Protein AF-A0A2V8YIV4-F1 (afdb_monomer)

Sequ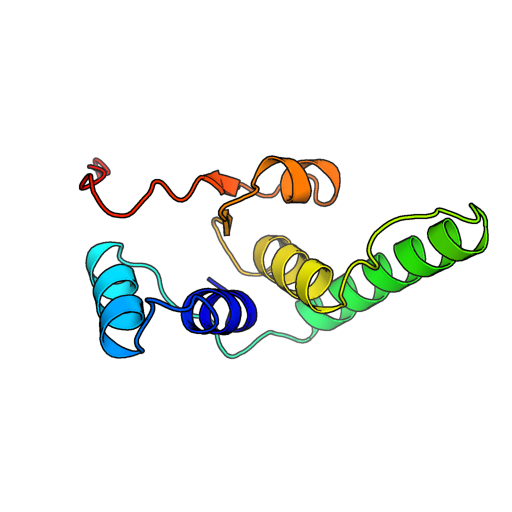ence (113 aa):
MGAPVYAELLAHPKATESFVNGFLADTGIDVDYEFQQSVWLEAGRRFARYARRRRRTARHGPKRLLADFIIGSHALKQADRLMTLDPKRYKTRFSGIKADHMEDGSTSVHYVS

Secondary structure (DSSP, 8-state):
-BHHHHHHHHTSTT--HHHHHHHHHHHT---B----HHHHHHHHHHHHHHHHHHHHTT--SPPPPHHHHHHHHHHHHT-S-EEES-HHHHHTTSTT--EEE---TTS------

Structure (mmCIF, N/CA/C/O backbone):
data_AF-A0A2V8YIV4-F1
#
_entry.id   AF-A0A2V8YIV4-F1
#
loop_
_atom_site.group_PDB
_atom_site.id
_atom_site.type_symbol
_atom_site.label_atom_id
_atom_site.label_alt_id
_atom_site.label_comp_id
_atom_site.label_asym_id
_atom_site.label_entity_id
_atom_site.label_seq_id
_atom_site.pdbx_PDB_ins_code
_atom_site.Cartn_x
_atom_site.Cartn_y
_atom_site.Cartn_z
_atom_site.occupancy
_atom_site.B_iso_or_equiv
_atom_site.auth_seq_id
_atom_site.auth_comp_id
_atom_site.auth_asym_id
_atom_site.auth_atom_id
_atom_site.pdbx_PDB_model_num
ATOM 1 N N . MET A 1 1 ? -5.830 0.872 6.750 1.00 80.75 1 MET A N 1
ATOM 2 C CA . MET A 1 1 ? -4.816 0.294 5.832 1.00 80.75 1 MET A CA 1
ATOM 3 C C . MET A 1 1 ? -5.273 0.490 4.392 1.00 80.75 1 MET A C 1
ATOM 5 O O . MET A 1 1 ? -6.457 0.383 4.149 1.00 80.75 1 MET A O 1
ATOM 9 N N . GLY A 1 2 ? -4.389 0.765 3.431 1.00 84.75 2 GLY A N 1
ATOM 10 C CA . GLY A 1 2 ? -4.806 0.932 2.032 1.00 84.75 2 GLY A CA 1
ATOM 11 C C . GLY A 1 2 ? -5.028 -0.386 1.269 1.00 84.75 2 GLY A C 1
ATOM 12 O O . GLY A 1 2 ? -4.296 -1.351 1.492 1.00 84.75 2 GLY A O 1
ATOM 13 N N . ALA A 1 3 ? -5.961 -0.409 0.311 1.00 87.75 3 ALA A N 1
ATOM 14 C CA . ALA A 1 3 ? -6.310 -1.592 -0.493 1.00 87.75 3 ALA A CA 1
ATOM 15 C C . ALA A 1 3 ? -5.142 -2.354 -1.167 1.00 87.75 3 ALA A C 1
ATOM 17 O O . ALA A 1 3 ? -5.197 -3.582 -1.223 1.00 87.75 3 ALA A O 1
ATOM 18 N N . PRO A 1 4 ? -4.046 -1.723 -1.641 1.00 88.69 4 PRO A N 1
ATOM 19 C CA . PRO A 1 4 ? -2.912 -2.480 -2.170 1.00 88.69 4 PRO A CA 1
ATOM 20 C C . PRO A 1 4 ? -2.251 -3.390 -1.127 1.00 88.69 4 PRO A C 1
ATOM 22 O O . PRO A 1 4 ? -1.763 -4.452 -1.488 1.00 88.69 4 PRO A O 1
ATOM 25 N N . VAL A 1 5 ? -2.269 -3.017 0.158 1.00 83.94 5 VAL A N 1
ATOM 26 C CA . VAL A 1 5 ? -1.740 -3.873 1.233 1.00 83.94 5 VAL A CA 1
ATOM 27 C C . VAL A 1 5 ? -2.664 -5.070 1.467 1.00 83.94 5 VAL A C 1
ATOM 29 O O . VAL A 1 5 ? -2.180 -6.179 1.650 1.00 83.94 5 VAL A O 1
ATOM 32 N N . TYR A 1 6 ? -3.984 -4.879 1.378 1.00 87.94 6 TYR A N 1
ATOM 33 C CA . TYR A 1 6 ? -4.947 -5.987 1.408 1.00 87.94 6 TYR A CA 1
ATOM 34 C C . TYR A 1 6 ? -4.667 -7.002 0.287 1.00 87.94 6 TYR A C 1
ATOM 36 O O . TYR A 1 6 ? -4.570 -8.202 0.537 1.00 87.94 6 TYR A O 1
ATOM 44 N N . ALA A 1 7 ? -4.435 -6.516 -0.938 1.00 89.69 7 ALA A N 1
ATOM 45 C CA . ALA A 1 7 ? -4.061 -7.366 -2.067 1.00 89.69 7 ALA A CA 1
ATOM 46 C C . ALA A 1 7 ? -2.713 -8.087 -1.852 1.00 89.69 7 ALA A C 1
ATOM 48 O O . ALA A 1 7 ? -2.573 -9.247 -2.235 1.00 89.69 7 ALA A O 1
ATOM 49 N N . GLU A 1 8 ? -1.729 -7.436 -1.220 1.00 85.25 8 GLU A N 1
ATOM 50 C CA . GLU A 1 8 ? -0.453 -8.070 -0.853 1.00 85.25 8 GLU A CA 1
ATOM 51 C C . GLU A 1 8 ? -0.632 -9.183 0.192 1.00 85.25 8 GLU A C 1
ATOM 53 O O . GLU A 1 8 ? -0.003 -10.235 0.063 1.00 85.25 8 GLU A O 1
ATOM 58 N N . LEU A 1 9 ? -1.505 -8.992 1.188 1.00 84.75 9 LEU A N 1
ATOM 59 C CA . LEU A 1 9 ? -1.821 -10.022 2.184 1.00 84.75 9 LEU A CA 1
ATOM 60 C C . LEU A 1 9 ? -2.481 -11.243 1.534 1.00 84.75 9 LEU A C 1
ATOM 62 O O . LEU A 1 9 ? -2.071 -12.371 1.806 1.00 84.75 9 LEU A O 1
ATOM 66 N N . LEU A 1 10 ? -3.443 -11.027 0.631 1.00 87.56 10 LEU A N 1
ATOM 67 C CA . LEU A 1 10 ? -4.102 -12.106 -0.114 1.00 87.56 10 LEU A CA 1
ATOM 68 C C . LEU A 1 10 ? -3.156 -12.884 -1.032 1.00 87.56 10 LEU A C 1
ATOM 70 O O . LEU A 1 10 ? -3.375 -14.066 -1.275 1.00 87.56 10 LEU A O 1
ATOM 74 N N . ALA A 1 11 ? -2.101 -12.247 -1.544 1.00 86.25 11 ALA A N 1
ATOM 75 C CA . ALA A 1 11 ? -1.130 -12.911 -2.410 1.00 86.25 11 ALA A CA 1
ATOM 76 C C . ALA A 1 11 ? -0.234 -13.918 -1.662 1.00 86.25 11 ALA A C 1
ATOM 78 O O . ALA A 1 11 ? 0.510 -14.669 -2.299 1.00 86.25 11 ALA A O 1
ATOM 79 N N . HIS A 1 12 ? -0.268 -13.948 -0.325 1.00 83.19 12 HIS A N 1
ATOM 80 C CA . HIS A 1 12 ? 0.489 -14.924 0.444 1.00 83.19 12 HIS A CA 1
ATOM 81 C C . HIS A 1 12 ? -0.076 -16.344 0.219 1.00 83.19 12 HIS A C 1
ATOM 83 O O . HIS A 1 12 ? -1.275 -16.544 0.390 1.00 83.19 12 HIS A O 1
ATOM 89 N N . PRO A 1 13 ? 0.748 -17.374 -0.071 1.00 82.69 13 PRO A N 1
ATOM 90 C CA . PRO A 1 13 ? 0.258 -18.705 -0.470 1.00 82.69 13 PRO A CA 1
ATOM 91 C C . PRO A 1 13 ? -0.666 -19.416 0.529 1.00 82.69 13 PRO A C 1
ATOM 93 O O . PRO A 1 13 ? -1.365 -20.355 0.166 1.00 82.69 13 PRO A O 1
ATOM 96 N N . LYS A 1 14 ? -0.622 -19.009 1.800 1.00 82.38 14 LYS A N 1
ATOM 97 C CA . LYS A 1 14 ? -1.456 -19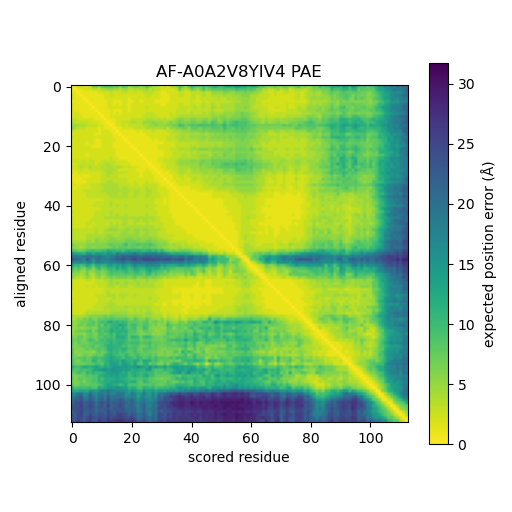.553 2.883 1.00 82.38 14 LYS A CA 1
ATOM 98 C C . LYS A 1 14 ? -2.622 -18.640 3.272 1.00 82.38 14 LYS A C 1
ATOM 100 O O . LYS A 1 14 ? -3.383 -18.996 4.164 1.00 82.38 14 LYS A O 1
ATOM 105 N N . ALA A 1 15 ? -2.719 -17.453 2.678 1.00 84.69 15 ALA A N 1
ATOM 106 C CA . ALA A 1 15 ? -3.794 -16.526 2.975 1.00 84.69 15 ALA A CA 1
ATOM 107 C C . ALA A 1 15 ? -5.054 -16.916 2.200 1.00 84.69 15 ALA A C 1
ATOM 109 O O . ALA A 1 15 ? -5.009 -17.272 1.025 1.00 84.69 15 ALA A O 1
ATOM 110 N N . THR A 1 16 ? -6.189 -16.817 2.879 1.00 92.50 16 THR A N 1
ATOM 111 C CA . THR A 1 16 ? -7.515 -16.819 2.265 1.00 92.50 16 THR A CA 1
ATOM 112 C C . THR A 1 16 ? -8.181 -15.487 2.568 1.00 92.50 16 THR A C 1
ATOM 114 O O . THR A 1 16 ? -7.805 -14.800 3.520 1.00 92.50 16 THR A O 1
ATOM 117 N N . GLU A 1 17 ? -9.202 -15.131 1.797 1.00 92.69 17 GLU A N 1
ATOM 118 C CA . GLU A 1 17 ? -9.975 -13.919 2.062 1.00 92.69 17 GLU A CA 1
ATOM 119 C C . GLU A 1 17 ? -10.596 -13.924 3.463 1.00 92.69 17 GLU A C 1
ATOM 121 O O . GLU A 1 17 ? -10.490 -12.945 4.195 1.00 92.69 17 GLU A O 1
ATOM 126 N N . SER A 1 18 ? -11.134 -15.071 3.889 1.00 93.81 18 SER A N 1
ATOM 127 C CA . SER A 1 18 ? -11.665 -15.242 5.244 1.00 93.81 18 SER A CA 1
ATOM 128 C C . SER A 1 18 ? -10.601 -15.046 6.323 1.00 93.81 18 SER A C 1
ATOM 130 O O . SER A 1 18 ? -10.902 -14.454 7.355 1.00 93.81 18 SER A O 1
ATOM 132 N N . PHE A 1 19 ? -9.379 -15.539 6.109 1.00 90.06 19 PHE A N 1
ATOM 133 C CA . PHE A 1 19 ? -8.288 -15.352 7.063 1.00 90.06 19 PHE A CA 1
ATOM 134 C C . PHE A 1 19 ? -7.891 -13.876 7.168 1.00 90.06 19 PHE A C 1
ATOM 136 O O . PHE A 1 19 ? -7.767 -13.354 8.272 1.00 90.06 19 PHE A O 1
ATOM 143 N N . VAL A 1 20 ? -7.725 -13.192 6.030 1.00 88.38 20 VAL A N 1
ATOM 144 C CA . VAL A 1 20 ? -7.345 -11.772 6.009 1.00 88.38 20 VAL A CA 1
ATOM 145 C C . VAL A 1 20 ? -8.437 -10.914 6.645 1.00 88.38 20 VAL A C 1
ATOM 147 O O . VAL A 1 20 ? -8.129 -10.086 7.495 1.00 88.38 20 VAL A O 1
ATOM 150 N N . ASN A 1 21 ? -9.707 -11.145 6.308 1.00 91.31 21 ASN A N 1
ATOM 151 C CA . ASN A 1 21 ? -10.824 -10.411 6.903 1.00 91.31 21 ASN A CA 1
ATOM 152 C C . ASN A 1 21 ? -10.959 -10.669 8.408 1.00 91.31 21 ASN A C 1
ATOM 154 O O . ASN A 1 21 ? -11.178 -9.720 9.156 1.00 91.31 21 ASN A O 1
ATOM 158 N N . GLY A 1 22 ? -10.779 -11.916 8.859 1.00 89.62 22 GLY A N 1
ATOM 159 C CA . GLY A 1 22 ? -10.771 -12.252 10.286 1.00 89.62 22 GLY A CA 1
ATOM 160 C C . GLY A 1 22 ? -9.657 -11.522 11.035 1.00 89.62 22 GLY A C 1
ATOM 161 O O . GLY A 1 22 ? -9.922 -10.821 12.001 1.00 89.62 22 GLY A O 1
ATOM 162 N N . PHE A 1 23 ? -8.430 -11.575 10.514 1.00 86.00 23 PHE A N 1
ATOM 163 C CA . PHE A 1 23 ? -7.296 -10.849 11.082 1.00 86.00 23 PHE A CA 1
ATOM 164 C C . PHE A 1 23 ? -7.541 -9.333 11.181 1.00 86.00 23 PHE A C 1
ATOM 166 O O . PHE A 1 23 ? -7.210 -8.707 12.188 1.00 86.00 23 PHE A O 1
ATOM 173 N N . LEU A 1 24 ? -8.109 -8.721 10.137 1.00 87.00 24 LEU A N 1
ATOM 174 C CA . LEU A 1 24 ? -8.404 -7.285 10.126 1.00 87.00 24 LEU A CA 1
ATOM 175 C C . LEU A 1 24 ? -9.496 -6.920 11.135 1.00 87.00 24 LEU A C 1
ATOM 177 O O . LEU A 1 24 ? -9.363 -5.909 11.822 1.00 87.00 24 LEU A O 1
ATOM 181 N N . ALA A 1 25 ? -10.525 -7.761 11.271 1.00 87.62 25 ALA A N 1
ATOM 182 C CA . ALA A 1 25 ? -11.566 -7.592 12.278 1.00 87.62 25 ALA A CA 1
ATOM 183 C C . ALA A 1 25 ? -10.999 -7.712 13.703 1.00 87.62 25 ALA A C 1
ATOM 185 O O . ALA A 1 25 ? -11.241 -6.832 14.527 1.00 87.62 25 ALA A O 1
ATOM 186 N N . ASP A 1 26 ? -10.179 -8.733 13.968 1.00 86.12 26 ASP A N 1
ATOM 187 C CA . ASP A 1 26 ? -9.559 -8.974 15.280 1.00 86.12 26 ASP A CA 1
ATOM 188 C C . ASP A 1 26 ? -8.611 -7.840 15.702 1.00 86.12 26 ASP A C 1
ATOM 190 O O . ASP A 1 26 ? -8.435 -7.569 16.890 1.00 86.12 26 ASP A O 1
ATOM 194 N N . THR A 1 27 ? -8.000 -7.160 14.729 1.00 81.12 27 THR A N 1
ATOM 195 C CA . THR A 1 27 ? -7.071 -6.043 14.960 1.00 81.12 27 THR A CA 1
ATOM 196 C C . THR A 1 27 ? -7.728 -4.664 14.880 1.00 81.12 27 THR A C 1
ATOM 198 O O . THR A 1 27 ? -7.055 -3.663 15.131 1.00 81.12 27 THR A O 1
ATOM 201 N N . GLY A 1 28 ? -9.019 -4.585 14.535 1.00 83.19 28 GLY A N 1
ATOM 202 C CA . GLY A 1 28 ? -9.725 -3.318 14.325 1.00 83.19 28 GLY A CA 1
ATOM 203 C C . GLY A 1 28 ? -9.145 -2.477 13.181 1.00 83.19 28 GLY A C 1
ATOM 204 O O . GLY A 1 28 ? -9.195 -1.249 13.228 1.00 83.19 28 GLY A O 1
ATOM 205 N N . ILE A 1 29 ? -8.529 -3.115 12.180 1.00 83.12 29 ILE A N 1
ATOM 206 C CA . ILE A 1 29 ? -7.916 -2.421 11.045 1.00 83.12 29 ILE A CA 1
ATOM 207 C C . ILE A 1 29 ? -8.940 -2.261 9.927 1.00 83.12 29 ILE A C 1
ATOM 209 O O . ILE A 1 29 ? -9.256 -3.213 9.215 1.00 83.12 29 ILE A O 1
ATOM 213 N N . ASP A 1 30 ? -9.344 -1.020 9.677 1.00 85.62 30 ASP A N 1
ATOM 214 C CA . ASP A 1 30 ? -10.164 -0.696 8.513 1.00 85.62 30 ASP A CA 1
ATOM 215 C C . ASP A 1 30 ? -9.350 -0.714 7.217 1.00 85.62 30 ASP A C 1
ATOM 217 O O . ASP A 1 30 ? -8.186 -0.288 7.174 1.00 85.62 30 ASP A O 1
ATOM 221 N N . VAL A 1 31 ? -9.974 -1.168 6.128 1.00 87.88 31 VAL A N 1
ATOM 222 C CA . VAL A 1 31 ? -9.406 -1.083 4.779 1.00 87.88 31 VAL A CA 1
ATOM 223 C C . VAL A 1 31 ? -9.992 0.116 4.052 1.00 87.88 31 VAL A C 1
ATOM 225 O O . VAL A 1 31 ? -11.194 0.213 3.834 1.00 87.88 31 VAL A O 1
ATOM 228 N N . ASP A 1 32 ? -9.110 1.007 3.629 1.00 89.31 32 ASP A N 1
ATOM 229 C CA . ASP A 1 32 ? -9.432 2.134 2.776 1.00 89.31 32 ASP A CA 1
ATOM 230 C C . ASP A 1 32 ? -9.257 1.720 1.310 1.00 89.31 32 ASP A C 1
ATOM 232 O O . ASP A 1 32 ? -8.137 1.490 0.830 1.00 89.31 32 ASP A O 1
ATOM 236 N N . TYR A 1 33 ? -10.386 1.585 0.620 1.00 90.12 33 TYR A N 1
ATOM 237 C CA . TYR A 1 33 ? -10.452 1.294 -0.810 1.00 90.12 33 TYR A CA 1
ATOM 238 C C . TYR A 1 33 ? -10.485 2.562 -1.674 1.00 90.12 33 TYR A C 1
ATOM 240 O O . TYR A 1 33 ? -10.219 2.488 -2.876 1.00 90.12 33 TYR A O 1
ATOM 248 N N . GLU A 1 34 ? -10.754 3.727 -1.083 1.00 93.56 34 GLU A N 1
ATOM 249 C CA . GLU A 1 34 ? -11.023 4.975 -1.793 1.00 93.56 34 GLU A CA 1
ATOM 250 C C . GLU A 1 34 ? -9.938 6.018 -1.530 1.00 93.56 34 GLU A C 1
ATOM 252 O O . GLU A 1 34 ? -10.055 6.939 -0.723 1.00 93.56 34 GLU A O 1
ATOM 257 N N . PHE A 1 35 ? -8.860 5.935 -2.304 1.00 92.94 35 PHE A N 1
ATOM 258 C CA . PHE A 1 35 ? -7.778 6.904 -2.175 1.00 92.94 35 PHE A CA 1
ATOM 259 C C . PHE A 1 35 ? -8.129 8.239 -2.818 1.00 92.94 35 PHE A C 1
ATOM 261 O O . PHE A 1 35 ? -8.277 8.342 -4.040 1.00 92.94 35 PHE A O 1
ATOM 268 N N . GLN A 1 36 ? -8.123 9.301 -2.012 1.00 93.94 36 GLN A N 1
ATOM 269 C CA . GLN A 1 36 ? -8.243 10.664 -2.538 1.00 93.94 36 GLN A CA 1
ATOM 270 C C . GLN A 1 36 ? -7.109 11.001 -3.524 1.00 93.94 36 GLN A C 1
ATOM 272 O O . GLN A 1 36 ? -5.981 10.506 -3.430 1.00 93.94 36 GLN A O 1
ATOM 277 N N . GLN A 1 37 ? -7.373 11.960 -4.415 1.00 96.44 37 GLN A N 1
ATOM 278 C CA . GLN A 1 37 ? -6.427 12.466 -5.419 1.00 96.44 37 GLN A CA 1
ATOM 279 C C . GLN A 1 37 ? -5.034 12.812 -4.852 1.00 96.44 37 GLN A C 1
ATOM 281 O O . GLN A 1 37 ? -4.017 12.614 -5.522 1.00 96.44 37 GLN A O 1
ATOM 286 N N . SER A 1 38 ? -4.966 13.309 -3.613 1.00 96.06 38 SER A N 1
ATOM 287 C CA . SER A 1 38 ? -3.716 13.691 -2.944 1.00 96.06 38 SER A CA 1
ATOM 288 C C . SER A 1 38 ? -2.724 12.526 -2.805 1.00 96.06 38 SER A C 1
ATOM 290 O O . SER A 1 38 ? -1.516 12.742 -2.947 1.00 96.06 38 SER A O 1
ATOM 292 N N . VAL A 1 39 ? -3.212 11.296 -2.608 1.00 95.38 39 VAL A N 1
ATOM 293 C CA . VAL A 1 39 ? -2.399 10.071 -2.526 1.00 95.38 39 VAL A CA 1
ATOM 294 C C . VAL A 1 39 ? -1.768 9.753 -3.875 1.00 95.38 39 VAL A C 1
ATOM 296 O O . VAL A 1 39 ? -0.556 9.542 -3.957 1.00 95.38 39 VAL A O 1
ATOM 299 N N . TRP A 1 40 ? -2.561 9.794 -4.946 1.00 96.25 40 TRP A N 1
ATOM 300 C CA . TRP A 1 40 ? -2.102 9.513 -6.308 1.00 96.25 40 TRP A CA 1
ATOM 301 C C . TRP A 1 40 ? -1.046 10.514 -6.782 1.00 96.25 40 TRP A C 1
ATOM 303 O O . TRP A 1 40 ? -0.003 10.124 -7.318 1.00 96.25 40 TRP A O 1
ATOM 313 N N . LEU A 1 41 ? -1.270 11.806 -6.523 1.00 97.81 41 LEU A N 1
ATOM 314 C CA . LEU A 1 41 ? -0.306 12.860 -6.847 1.00 97.81 41 LEU A CA 1
ATOM 315 C C . LEU A 1 41 ? 1.015 12.669 -6.091 1.00 97.81 41 LEU A C 1
ATOM 317 O O . LEU A 1 41 ? 2.097 12.806 -6.671 1.00 97.81 41 LEU A O 1
ATOM 321 N N . GLU A 1 42 ? 0.945 12.334 -4.804 1.00 96.81 42 GLU A N 1
ATOM 322 C CA . GLU A 1 42 ? 2.124 12.133 -3.965 1.00 96.81 42 GLU A CA 1
ATOM 323 C C . GLU A 1 42 ? 2.928 10.886 -4.375 1.00 96.81 42 GLU A C 1
ATOM 325 O O . GLU A 1 42 ? 4.166 10.943 -4.469 1.00 96.81 42 GLU A O 1
ATOM 330 N N . ALA A 1 43 ? 2.231 9.796 -4.713 1.00 96.06 43 ALA A N 1
ATOM 331 C CA . ALA A 1 43 ? 2.824 8.566 -5.226 1.00 96.06 43 ALA A CA 1
ATOM 332 C C . ALA A 1 43 ? 3.550 8.819 -6.554 1.00 96.06 43 ALA A C 1
ATOM 334 O O . ALA A 1 43 ? 4.730 8.475 -6.690 1.00 96.06 43 ALA A O 1
ATOM 335 N N . GLY A 1 44 ? 2.899 9.508 -7.499 1.00 97.06 44 GLY A N 1
ATOM 336 C CA . GLY A 1 44 ? 3.481 9.859 -8.796 1.00 97.06 44 GLY A CA 1
ATOM 337 C C . GLY A 1 44 ? 4.753 10.701 -8.666 1.00 97.06 44 GLY A C 1
ATOM 338 O O . GLY A 1 44 ? 5.786 10.383 -9.266 1.00 97.06 44 GLY A O 1
ATOM 339 N N . ARG A 1 45 ? 4.737 11.731 -7.807 1.00 97.38 45 ARG A N 1
ATOM 340 C CA . ARG A 1 45 ? 5.912 12.582 -7.535 1.00 97.38 45 ARG A CA 1
ATOM 341 C C . ARG A 1 45 ? 7.097 11.771 -7.003 1.00 97.38 45 ARG A C 1
ATOM 343 O O . ARG A 1 45 ? 8.237 11.952 -7.449 1.00 97.38 45 ARG A O 1
ATOM 350 N N . ARG A 1 46 ? 6.851 10.851 -6.066 1.00 95.12 46 ARG A N 1
ATOM 351 C CA . ARG A 1 46 ? 7.904 10.009 -5.468 1.00 95.12 46 ARG A CA 1
ATOM 352 C C . ARG A 1 46 ? 8.431 8.965 -6.438 1.00 95.12 46 ARG A C 1
ATOM 354 O O . ARG A 1 46 ? 9.651 8.792 -6.519 1.00 95.12 46 ARG A O 1
ATOM 361 N N . PHE A 1 47 ? 7.546 8.323 -7.195 1.00 95.12 47 PHE A N 1
ATOM 362 C CA . PHE A 1 47 ? 7.929 7.349 -8.209 1.00 95.12 47 PHE A CA 1
ATOM 363 C C . PHE A 1 47 ? 8.778 7.998 -9.307 1.00 95.12 47 PHE A C 1
ATOM 365 O O . PHE A 1 47 ? 9.838 7.476 -9.653 1.00 95.12 47 PHE A O 1
ATOM 372 N N . ALA A 1 48 ? 8.410 9.198 -9.771 1.00 95.06 48 ALA A N 1
ATOM 373 C CA . ALA A 1 48 ? 9.203 9.953 -10.741 1.00 95.06 48 ALA A CA 1
ATOM 374 C C . ALA A 1 48 ? 10.626 10.239 -10.228 1.00 95.06 48 ALA A C 1
ATOM 376 O O . ALA A 1 48 ? 11.609 10.041 -10.950 1.00 95.06 48 ALA A O 1
ATOM 377 N N . ARG A 1 49 ? 10.769 10.652 -8.959 1.00 93.94 49 ARG A N 1
ATOM 378 C CA . ARG A 1 49 ? 12.081 10.860 -8.320 1.00 93.94 49 ARG A CA 1
ATOM 379 C C . ARG A 1 49 ? 12.890 9.565 -8.244 1.00 93.94 49 ARG A C 1
ATOM 381 O O . ARG A 1 49 ? 14.085 9.576 -8.542 1.00 93.94 49 ARG A O 1
ATOM 388 N N . TYR A 1 50 ? 12.254 8.455 -7.873 1.00 92.06 50 TYR A N 1
ATOM 389 C CA . TYR A 1 50 ? 12.887 7.138 -7.859 1.00 92.06 50 TYR A CA 1
ATOM 390 C C . TYR A 1 50 ? 13.363 6.712 -9.255 1.00 92.06 50 TYR A C 1
ATOM 392 O O . TYR A 1 50 ? 14.531 6.360 -9.419 1.00 92.06 50 TYR A O 1
ATOM 400 N N . ALA A 1 51 ? 12.499 6.810 -10.267 1.00 91.81 51 ALA A N 1
ATOM 401 C CA . ALA A 1 51 ? 12.798 6.417 -11.639 1.00 91.81 51 ALA A CA 1
ATOM 402 C C . ALA A 1 51 ? 13.968 7.226 -12.225 1.00 91.81 51 ALA A C 1
ATOM 404 O O . ALA A 1 51 ? 14.874 6.649 -12.829 1.00 91.81 51 ALA A O 1
ATOM 405 N N . ARG A 1 52 ? 14.010 8.546 -11.978 1.00 92.75 52 ARG A N 1
ATOM 406 C CA . ARG A 1 52 ? 15.143 9.413 -12.361 1.00 92.75 52 ARG A CA 1
ATOM 407 C C . ARG A 1 52 ? 16.453 8.962 -11.709 1.00 92.75 52 ARG A C 1
ATOM 409 O O . ARG A 1 52 ? 17.451 8.790 -12.405 1.00 92.75 52 ARG A O 1
ATOM 416 N N . ARG A 1 53 ? 16.450 8.721 -10.389 1.00 89.69 53 ARG A N 1
ATOM 417 C CA . ARG A 1 53 ? 17.640 8.248 -9.654 1.00 89.69 53 ARG A CA 1
ATOM 418 C C . ARG A 1 53 ? 18.117 6.890 -10.162 1.00 89.69 53 ARG A C 1
ATOM 420 O O . ARG A 1 53 ? 19.317 6.685 -10.318 1.00 89.69 53 ARG A O 1
ATOM 427 N N . ARG A 1 54 ? 17.191 5.974 -10.448 1.00 87.75 54 ARG A N 1
ATOM 428 C CA . ARG A 1 54 ? 17.5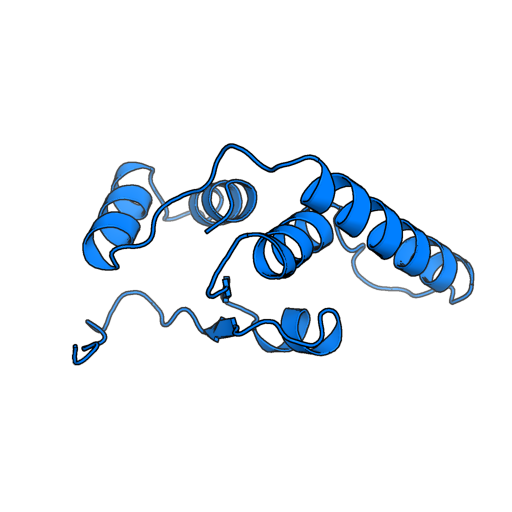14 4.629 -10.934 1.00 87.75 54 ARG A CA 1
ATOM 429 C C . ARG A 1 54 ? 18.141 4.648 -12.327 1.00 87.75 54 ARG A C 1
ATOM 431 O O . ARG A 1 54 ? 19.147 3.975 -12.516 1.00 87.75 54 ARG A O 1
ATOM 438 N N . ARG A 1 55 ? 17.612 5.453 -13.261 1.00 88.19 55 ARG A N 1
ATOM 439 C CA . ARG A 1 55 ? 18.207 5.632 -14.602 1.00 88.19 55 ARG A CA 1
ATOM 440 C C . ARG A 1 55 ? 19.649 6.134 -14.534 1.00 88.19 55 ARG A C 1
ATOM 442 O O . ARG A 1 55 ? 20.490 5.658 -15.277 1.00 88.19 55 ARG A O 1
ATOM 449 N N . ARG A 1 56 ? 19.942 7.048 -13.603 1.00 86.88 56 ARG A N 1
ATOM 450 C CA . ARG A 1 56 ? 21.291 7.603 -13.407 1.00 86.88 56 ARG A CA 1
ATOM 451 C C . ARG A 1 56 ? 22.302 6.646 -12.778 1.00 86.88 56 ARG A C 1
ATOM 453 O O . ARG A 1 56 ? 23.489 6.912 -12.875 1.00 86.88 56 ARG A O 1
ATOM 460 N N . THR A 1 57 ? 21.858 5.617 -12.059 1.00 80.44 57 THR A N 1
ATOM 461 C CA . THR A 1 57 ? 22.742 4.846 -11.164 1.00 80.44 57 THR A CA 1
ATOM 462 C C . THR A 1 57 ? 23.008 3.416 -11.622 1.00 80.44 57 THR A C 1
ATOM 464 O O . THR A 1 57 ? 23.595 2.675 -10.844 1.00 80.44 57 THR A O 1
ATOM 467 N N . ALA A 1 58 ? 22.576 3.023 -12.833 1.00 69.25 58 ALA A N 1
ATOM 468 C CA . ALA A 1 58 ? 22.750 1.676 -13.409 1.00 69.25 58 ALA A CA 1
ATOM 469 C C . ALA A 1 58 ? 22.596 0.539 -12.373 1.00 69.25 58 ALA A C 1
ATOM 471 O O . ALA A 1 58 ? 23.330 -0.442 -12.374 1.00 69.25 58 ALA A O 1
ATOM 472 N N . ARG A 1 59 ? 21.673 0.700 -11.411 1.00 69.62 59 ARG A N 1
ATOM 473 C CA . ARG A 1 59 ? 21.620 -0.184 -10.244 1.00 69.62 59 ARG A CA 1
ATOM 474 C C . ARG A 1 59 ? 21.088 -1.554 -10.646 1.00 69.62 59 ARG A C 1
ATOM 476 O O . ARG A 1 59 ? 19.917 -1.679 -11.018 1.00 69.62 59 ARG A O 1
ATOM 483 N N . HIS A 1 60 ? 21.929 -2.566 -10.465 1.00 65.31 60 HIS A N 1
ATOM 484 C CA . HIS A 1 60 ? 21.551 -3.973 -10.473 1.00 65.31 60 HIS A CA 1
ATOM 485 C C . HIS A 1 60 ? 20.828 -4.299 -9.156 1.00 65.31 60 HIS A C 1
ATOM 487 O O . HIS A 1 60 ? 21.332 -4.033 -8.067 1.00 65.31 60 HIS A O 1
ATOM 493 N N . GLY A 1 61 ? 19.584 -4.767 -9.251 1.00 72.00 61 GLY A N 1
ATOM 494 C CA . GLY A 1 61 ? 18.732 -5.106 -8.108 1.00 72.00 61 GLY A CA 1
ATOM 495 C C . GLY A 1 61 ? 17.242 -5.005 -8.452 1.00 72.00 61 GLY A C 1
ATOM 496 O O . GLY A 1 61 ? 16.896 -4.417 -9.482 1.00 72.00 61 GLY A O 1
ATOM 497 N N . PRO A 1 62 ? 16.329 -5.530 -7.618 1.00 77.75 62 PRO A N 1
ATOM 498 C CA . PRO A 1 62 ? 14.899 -5.559 -7.929 1.00 77.75 62 PRO A CA 1
ATOM 499 C C . PRO A 1 62 ? 14.314 -4.166 -8.215 1.00 77.75 62 PRO A C 1
ATOM 501 O O . PRO A 1 62 ? 14.682 -3.166 -7.580 1.00 77.75 62 PRO A O 1
ATOM 504 N N . LYS A 1 63 ? 13.426 -4.063 -9.214 1.00 83.38 63 LYS A N 1
ATOM 505 C CA . LYS A 1 63 ? 12.644 -2.841 -9.479 1.00 83.38 63 LYS A CA 1
ATOM 506 C C . LYS A 1 63 ? 11.642 -2.634 -8.346 1.00 83.38 63 LYS A C 1
ATOM 508 O O . LYS A 1 63 ? 10.979 -3.573 -7.939 1.00 83.38 63 LYS A O 1
ATOM 513 N N . ARG A 1 64 ? 11.565 -1.405 -7.826 1.00 83.12 64 ARG A N 1
ATOM 514 C CA . ARG A 1 64 ? 10.479 -1.019 -6.917 1.00 83.12 64 ARG A CA 1
ATOM 515 C C . ARG A 1 64 ? 9.222 -0.851 -7.750 1.00 83.12 64 ARG A C 1
ATOM 517 O O . ARG A 1 64 ? 9.296 -0.252 -8.829 1.00 83.12 64 ARG A O 1
ATOM 524 N N . LEU A 1 65 ? 8.119 -1.383 -7.251 1.00 89.00 65 LEU A N 1
ATOM 525 C CA . LEU A 1 65 ? 6.834 -1.332 -7.930 1.00 89.00 65 LEU A CA 1
ATOM 526 C C . LEU A 1 65 ? 6.143 -0.011 -7.596 1.00 89.00 65 LEU A C 1
ATOM 528 O O . LEU A 1 65 ? 6.423 0.597 -6.566 1.00 89.00 65 LEU A O 1
ATOM 532 N N . LEU A 1 66 ? 5.239 0.448 -8.464 1.00 90.38 66 LEU A N 1
ATOM 533 C CA . LEU A 1 66 ? 4.425 1.636 -8.184 1.00 90.38 66 LEU A CA 1
ATOM 534 C C . LEU A 1 66 ? 3.600 1.458 -6.894 1.00 90.38 66 LEU A C 1
ATOM 536 O O . LEU A 1 66 ? 3.440 2.421 -6.148 1.00 90.38 66 LEU A O 1
ATOM 540 N N . ALA A 1 67 ? 3.171 0.225 -6.602 1.00 89.94 67 ALA A N 1
ATOM 541 C CA . ALA A 1 67 ? 2.449 -0.146 -5.386 1.00 89.94 67 ALA A CA 1
ATOM 542 C C . ALA A 1 67 ? 3.163 0.308 -4.098 1.00 89.94 67 ALA A C 1
ATOM 544 O O . ALA A 1 67 ? 2.535 0.974 -3.280 1.00 89.94 67 ALA A O 1
ATOM 545 N N . ASP A 1 68 ? 4.487 0.107 -3.978 1.00 88.38 68 ASP A N 1
ATOM 546 C CA . ASP A 1 68 ? 5.286 0.575 -2.826 1.00 88.38 68 ASP A CA 1
ATOM 547 C C . ASP A 1 68 ? 5.098 2.090 -2.574 1.00 88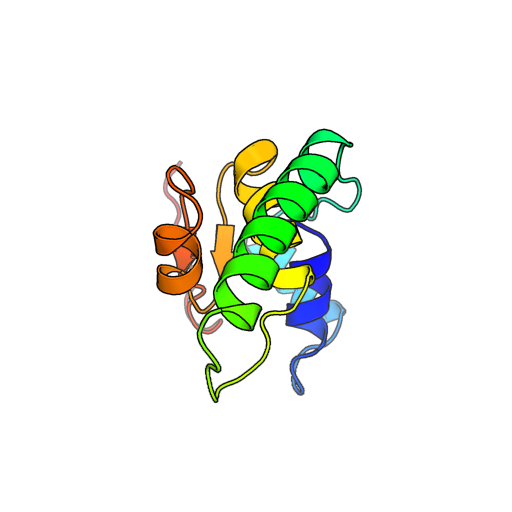.38 68 ASP A C 1
ATOM 549 O O . ASP A 1 68 ? 5.106 2.578 -1.441 1.00 88.38 68 ASP A O 1
ATOM 553 N N . PHE A 1 69 ? 4.970 2.874 -3.650 1.00 92.75 69 PHE A N 1
ATOM 554 C CA . PHE A 1 69 ? 4.822 4.327 -3.569 1.00 92.75 69 PHE A CA 1
ATOM 555 C C . PHE A 1 69 ? 3.389 4.751 -3.275 1.00 92.75 69 PHE A C 1
ATOM 557 O O . PHE A 1 69 ? 3.205 5.766 -2.604 1.00 92.75 69 PHE A O 1
ATOM 564 N N . ILE A 1 70 ? 2.403 3.995 -3.758 1.00 93.88 70 ILE A N 1
ATOM 565 C CA . ILE A 1 70 ? 0.991 4.206 -3.439 1.00 93.88 70 ILE A CA 1
ATOM 566 C C . ILE A 1 70 ? 0.763 3.925 -1.952 1.00 93.88 70 ILE A C 1
ATOM 568 O O . ILE A 1 70 ? 0.279 4.810 -1.256 1.00 93.88 70 ILE A O 1
ATOM 572 N N . ILE A 1 71 ? 1.214 2.772 -1.446 1.00 89.62 71 ILE A N 1
ATOM 573 C CA . ILE A 1 71 ? 1.076 2.372 -0.035 1.00 89.62 71 ILE A CA 1
ATOM 574 C C . ILE A 1 71 ? 1.693 3.421 0.888 1.00 89.62 71 ILE A C 1
ATOM 576 O O . ILE A 1 71 ? 1.043 3.918 1.804 1.00 89.62 71 ILE A O 1
ATOM 580 N N . GLY A 1 72 ? 2.937 3.826 0.617 1.00 88.12 72 GLY A N 1
ATOM 581 C CA . GLY A 1 72 ? 3.591 4.836 1.445 1.00 88.12 72 GLY A CA 1
ATOM 582 C C . GLY A 1 72 ? 2.945 6.221 1.336 1.00 88.12 72 GLY A C 1
ATOM 583 O O . GLY A 1 72 ? 2.994 6.995 2.286 1.00 88.12 72 GLY A O 1
ATOM 584 N N . SER A 1 73 ? 2.330 6.563 0.201 1.00 93.25 73 SER A N 1
ATOM 585 C CA . SER A 1 73 ? 1.642 7.854 0.048 1.00 93.25 73 SER A CA 1
ATOM 586 C C . SER A 1 73 ? 0.272 7.857 0.717 1.00 93.25 73 SER A C 1
ATOM 588 O O . SER A 1 73 ? -0.078 8.866 1.319 1.00 93.25 73 SER A O 1
ATOM 590 N N . HIS A 1 74 ? -0.455 6.738 0.672 1.00 92.44 74 HIS A N 1
ATOM 591 C CA . HIS A 1 74 ? -1.675 6.517 1.450 1.00 92.44 74 HIS A CA 1
ATOM 592 C C . HIS A 1 74 ? -1.384 6.667 2.940 1.00 92.44 74 HIS A C 1
ATOM 594 O O . HIS A 1 74 ? -1.943 7.544 3.593 1.00 92.44 74 HIS A O 1
ATOM 600 N N . ALA A 1 75 ? -0.389 5.930 3.433 1.00 88.50 75 ALA A N 1
ATOM 601 C CA . ALA A 1 75 ? 0.011 5.987 4.830 1.00 88.50 75 ALA A CA 1
ATOM 602 C C . ALA A 1 75 ? 0.484 7.374 5.291 1.00 88.50 75 ALA A C 1
ATOM 604 O O . ALA A 1 75 ? 0.361 7.710 6.459 1.00 88.50 75 ALA A O 1
ATOM 605 N N . LEU A 1 76 ? 1.030 8.192 4.388 1.00 89.12 76 LEU A N 1
ATOM 606 C CA . LEU A 1 76 ? 1.433 9.561 4.707 1.00 89.12 76 LEU A CA 1
ATOM 607 C C . LEU A 1 76 ? 0.261 10.555 4.720 1.00 89.12 76 LEU A C 1
ATOM 609 O O . LEU A 1 76 ? 0.369 11.605 5.348 1.00 89.12 76 LEU A O 1
ATOM 613 N N . LYS A 1 77 ? -0.795 10.301 3.942 1.00 89.25 77 LYS A N 1
ATOM 614 C CA . LYS A 1 77 ? -1.849 11.289 3.665 1.00 89.25 77 LYS A CA 1
ATOM 615 C C . LYS A 1 77 ? -3.177 10.992 4.345 1.00 89.25 77 LYS A C 1
ATOM 617 O O . LYS A 1 77 ? -3.909 11.942 4.591 1.00 89.25 77 LYS A O 1
ATOM 622 N N . GLN A 1 78 ? -3.492 9.723 4.576 1.00 85.81 78 GL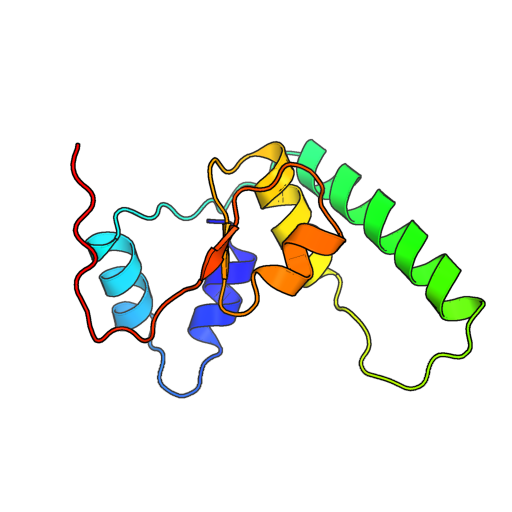N A N 1
ATOM 623 C CA . GLN A 1 78 ? -4.829 9.272 4.975 1.00 85.81 78 GLN A CA 1
ATOM 624 C C . GLN A 1 78 ? -4.827 8.252 6.112 1.00 85.81 78 GLN A C 1
ATOM 626 O O . GLN A 1 78 ? -5.881 8.028 6.689 1.00 85.81 78 GLN A O 1
ATOM 631 N N . ALA A 1 79 ? -3.686 7.642 6.453 1.00 80.12 79 ALA A N 1
ATOM 632 C CA . ALA A 1 79 ? -3.634 6.675 7.547 1.00 80.12 79 ALA A CA 1
ATOM 633 C C . ALA A 1 79 ? -2.945 7.246 8.788 1.00 80.12 79 ALA A C 1
ATOM 635 O O . ALA A 1 79 ? -1.907 7.901 8.689 1.00 80.12 79 ALA A O 1
ATOM 636 N N . ASP A 1 80 ? -3.459 6.885 9.961 1.00 73.62 80 ASP A N 1
ATOM 637 C CA . ASP A 1 80 ? -2.805 7.162 11.242 1.00 73.62 80 ASP A CA 1
ATOM 638 C C . ASP A 1 80 ? -1.531 6.323 11.436 1.00 73.62 80 ASP A C 1
ATOM 640 O O . ASP A 1 80 ? -0.572 6.752 12.092 1.00 73.62 80 ASP A O 1
ATOM 644 N N . ARG A 1 81 ? -1.513 5.109 10.859 1.00 70.75 81 ARG A N 1
ATOM 645 C CA . ARG A 1 81 ? -0.424 4.133 10.992 1.00 70.75 81 ARG A CA 1
ATOM 646 C C 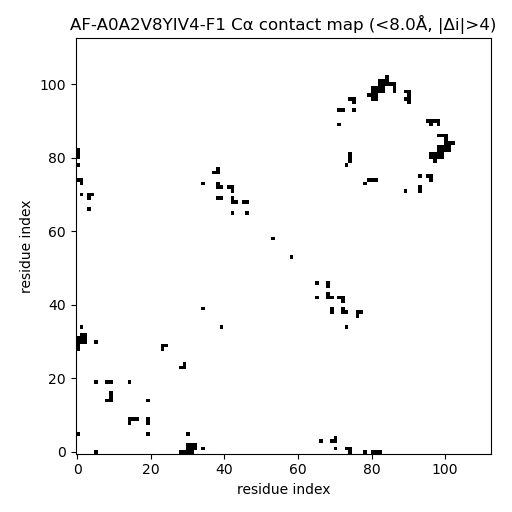. ARG A 1 81 ? -0.334 3.179 9.797 1.00 70.75 81 ARG A C 1
ATOM 648 O O . ARG A 1 81 ? -1.339 2.834 9.179 1.00 70.75 81 ARG A O 1
ATOM 655 N N . LEU A 1 82 ? 0.885 2.733 9.484 1.00 73.00 82 LEU A N 1
ATOM 656 C CA . LEU A 1 82 ? 1.173 1.712 8.472 1.00 73.00 82 LEU A CA 1
ATOM 657 C C . LEU A 1 82 ? 1.606 0.405 9.138 1.00 73.00 82 LEU A C 1
ATOM 659 O O . LEU A 1 82 ? 2.681 0.345 9.733 1.00 73.00 82 LEU A O 1
ATOM 663 N N . MET A 1 83 ? 0.822 -0.653 8.961 1.00 71.75 83 MET A N 1
ATOM 664 C CA . MET A 1 83 ? 1.220 -2.007 9.342 1.00 71.75 83 MET A CA 1
ATOM 665 C C . MET A 1 83 ? 1.947 -2.676 8.173 1.00 71.75 83 MET A C 1
ATOM 667 O O . MET A 1 83 ? 1.460 -2.650 7.042 1.00 71.75 83 MET A O 1
ATOM 671 N N . THR A 1 84 ? 3.147 -3.213 8.402 1.00 69.12 84 THR A N 1
ATOM 672 C CA . THR A 1 84 ? 3.959 -3.809 7.330 1.00 69.12 84 THR A CA 1
ATOM 673 C C . THR A 1 84 ? 4.985 -4.807 7.867 1.00 69.12 84 THR A C 1
ATOM 675 O O . THR A 1 84 ? 5.488 -4.662 8.978 1.00 69.12 84 THR A O 1
ATOM 678 N N . LEU A 1 85 ? 5.364 -5.790 7.048 1.00 65.25 85 LEU A N 1
ATOM 679 C CA . LEU A 1 85 ? 6.468 -6.718 7.335 1.00 65.25 85 LEU A CA 1
ATOM 680 C C . LEU A 1 85 ? 7.864 -6.073 7.169 1.00 65.25 85 LEU A C 1
ATOM 682 O O . LEU A 1 85 ? 8.864 -6.637 7.598 1.00 65.25 85 LEU A O 1
ATOM 686 N N . ASP A 1 86 ? 7.972 -4.887 6.550 1.00 71.31 86 ASP A N 1
ATOM 687 C CA . ASP A 1 86 ? 9.250 -4.170 6.376 1.00 71.31 86 ASP A CA 1
ATOM 688 C C . ASP A 1 86 ? 9.114 -2.673 6.737 1.00 71.31 86 ASP A C 1
ATOM 690 O O . ASP A 1 86 ? 9.137 -1.792 5.867 1.00 71.31 86 ASP A O 1
ATOM 694 N N . PRO A 1 87 ? 8.983 -2.334 8.035 1.00 69.44 87 PRO A N 1
ATOM 695 C CA . PRO A 1 87 ? 8.768 -0.953 8.474 1.00 69.44 87 PRO A CA 1
ATOM 696 C C . PRO A 1 87 ? 9.984 -0.055 8.214 1.00 69.44 87 PRO A C 1
ATOM 698 O O . PRO A 1 87 ? 9.837 1.144 7.950 1.00 69.44 87 PRO A O 1
ATOM 701 N N . LYS A 1 88 ? 11.199 -0.623 8.228 1.00 76.56 88 LYS A N 1
ATOM 702 C CA . LYS A 1 88 ? 12.442 0.107 7.927 1.00 76.56 88 LYS A CA 1
ATOM 703 C C . LYS A 1 88 ? 12.399 0.691 6.512 1.00 76.56 88 LYS A C 1
ATOM 705 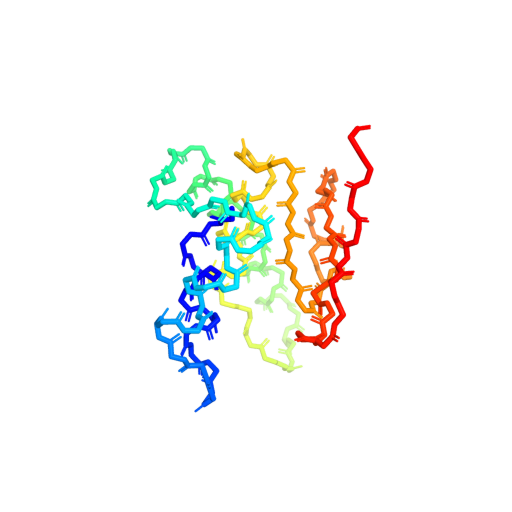O O . LYS A 1 88 ? 12.729 1.862 6.323 1.00 76.56 88 LYS A O 1
ATOM 710 N N . ARG A 1 89 ? 11.919 -0.077 5.524 1.00 78.06 89 ARG A N 1
ATOM 711 C CA . ARG A 1 89 ? 11.802 0.356 4.119 1.00 78.06 89 ARG A CA 1
ATOM 712 C C . ARG A 1 89 ? 10.946 1.604 3.924 1.00 78.06 89 ARG A C 1
ATOM 714 O O . ARG A 1 89 ? 11.286 2.426 3.061 1.00 78.06 89 ARG A O 1
ATOM 721 N N . TYR A 1 90 ? 9.856 1.732 4.676 1.00 73.00 90 TYR A N 1
ATOM 722 C CA . TYR A 1 90 ? 8.934 2.862 4.571 1.00 73.00 90 TYR A CA 1
ATOM 723 C C . TYR A 1 90 ? 9.453 4.089 5.322 1.00 73.00 90 TYR A C 1
ATOM 725 O O . TYR A 1 90 ? 9.515 5.169 4.727 1.00 73.00 90 TYR A O 1
ATOM 733 N N . LYS A 1 91 ? 9.958 3.918 6.553 1.00 77.12 91 LYS A N 1
ATOM 734 C CA . LYS A 1 91 ? 10.524 5.017 7.360 1.00 77.12 91 LYS A CA 1
ATOM 735 C C . LYS A 1 91 ? 11.658 5.761 6.641 1.00 77.12 91 LYS A C 1
ATOM 737 O O . LYS A 1 91 ? 11.722 6.983 6.697 1.00 77.12 91 LYS A O 1
ATOM 742 N N . THR A 1 92 ? 12.513 5.064 5.885 1.00 77.62 92 THR A N 1
ATOM 743 C CA . THR A 1 92 ? 13.605 5.711 5.126 1.00 77.62 92 THR A CA 1
ATOM 744 C C . THR A 1 92 ? 13.119 6.587 3.961 1.00 77.62 92 THR A C 1
ATOM 746 O O . THR A 1 92 ? 13.835 7.485 3.522 1.00 77.62 92 THR A O 1
ATOM 749 N N . ARG A 1 93 ? 11.935 6.321 3.392 1.00 71.88 93 ARG A N 1
ATOM 750 C CA . ARG A 1 93 ? 11.444 7.012 2.179 1.00 71.88 93 ARG A CA 1
ATOM 751 C C . ARG A 1 93 ? 10.340 8.024 2.447 1.00 71.88 93 ARG A C 1
ATOM 753 O O . ARG A 1 93 ? 10.129 8.910 1.613 1.00 71.88 93 ARG A O 1
ATOM 760 N N . PHE A 1 94 ? 9.658 7.882 3.573 1.00 73.25 94 PHE A N 1
ATOM 761 C CA . PHE A 1 94 ? 8.519 8.689 3.961 1.00 73.25 94 PHE A CA 1
ATOM 762 C C . PHE A 1 94 ? 8.729 9.167 5.398 1.00 73.25 94 PHE A C 1
ATOM 76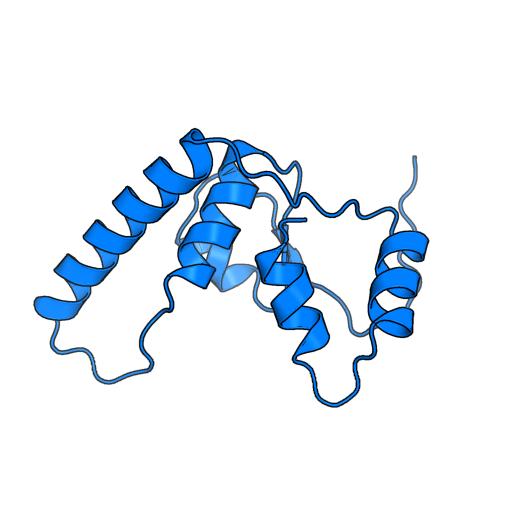4 O O . PHE A 1 94 ? 8.383 8.486 6.361 1.00 73.25 94 PHE A O 1
ATOM 771 N N . SER A 1 95 ? 9.333 10.347 5.532 1.00 74.12 95 SER A N 1
ATOM 772 C CA . SER A 1 95 ? 9.466 11.022 6.822 1.00 74.12 95 SER A CA 1
ATOM 773 C C . SER A 1 95 ? 8.079 11.338 7.385 1.00 74.12 95 SER A C 1
ATOM 775 O O . SER A 1 95 ? 7.267 11.933 6.676 1.00 74.12 95 SER A O 1
ATOM 777 N N . GLY A 1 96 ? 7.827 10.964 8.640 1.00 70.75 96 GLY A N 1
ATOM 778 C CA . GLY A 1 96 ? 6.572 11.254 9.343 1.00 70.75 96 GLY A CA 1
ATOM 779 C C . GLY A 1 96 ? 5.558 10.108 9.386 1.00 70.75 96 GLY A C 1
ATOM 780 O O . GLY A 1 96 ? 4.563 10.235 10.087 1.00 70.75 96 GLY A O 1
ATOM 781 N N . ILE A 1 97 ? 5.806 8.976 8.714 1.00 75.19 97 ILE A N 1
ATOM 782 C CA . ILE A 1 97 ? 4.936 7.797 8.852 1.00 75.19 97 ILE A CA 1
ATOM 783 C C . ILE A 1 97 ? 5.227 7.076 10.171 1.00 75.19 97 ILE A C 1
ATOM 785 O O . ILE A 1 97 ? 6.367 6.678 10.439 1.00 75.19 97 ILE A O 1
ATOM 789 N N . LYS A 1 98 ? 4.176 6.823 10.955 1.00 72.56 98 LYS A N 1
ATOM 790 C CA . LYS A 1 98 ? 4.197 5.824 12.027 1.00 72.56 98 LYS A CA 1
ATOM 791 C C . LYS A 1 98 ? 4.008 4.446 11.388 1.00 72.56 98 LYS A C 1
ATOM 793 O O . LYS A 1 98 ? 2.942 4.160 10.855 1.00 72.56 98 LYS A O 1
ATOM 798 N N . ALA A 1 99 ? 5.057 3.624 11.376 1.00 68.06 99 ALA A N 1
ATOM 799 C CA . ALA A 1 99 ? 5.008 2.272 10.817 1.00 68.06 99 ALA A CA 1
ATOM 800 C C . ALA A 1 99 ? 5.390 1.224 11.864 1.00 68.06 99 ALA A C 1
ATOM 802 O O . ALA A 1 99 ? 6.459 1.350 12.484 1.00 68.06 99 ALA A O 1
ATOM 803 N N . ASP A 1 100 ? 4.547 0.202 11.982 1.00 69.94 100 ASP A N 1
ATOM 804 C CA . ASP A 1 100 ? 4.694 -0.921 12.903 1.00 69.94 100 ASP A CA 1
ATOM 805 C C . ASP A 1 100 ? 4.975 -2.215 12.147 1.00 69.94 100 ASP A C 1
ATOM 807 O O . ASP A 1 100 ? 4.584 -2.383 10.987 1.00 69.94 100 ASP A O 1
ATOM 811 N N . HIS A 1 101 ? 5.694 -3.112 12.817 1.00 66.56 101 HIS A N 1
ATOM 812 C CA . HIS A 1 101 ? 5.954 -4.448 12.312 1.00 66.56 101 HIS A CA 1
ATOM 813 C C . HIS A 1 101 ? 4.717 -5.322 12.523 1.00 66.56 101 HIS A C 1
ATOM 815 O O . HIS A 1 101 ? 4.160 -5.340 13.616 1.00 66.56 101 HIS A O 1
ATOM 821 N N . MET A 1 102 ? 4.314 -6.057 11.493 1.00 61.38 102 MET A N 1
ATOM 822 C CA . MET A 1 102 ? 3.309 -7.106 11.631 1.00 61.38 102 MET A CA 1
ATOM 823 C C . MET A 1 102 ? 3.997 -8.348 12.218 1.00 61.38 102 MET A C 1
ATOM 825 O O . MET A 1 102 ? 4.812 -8.968 11.535 1.00 61.38 102 MET A O 1
ATOM 829 N N . GLU A 1 103 ? 3.765 -8.661 13.497 1.00 58.09 103 GLU A N 1
ATOM 830 C CA . GLU A 1 103 ? 4.194 -9.946 14.073 1.00 58.09 103 GLU A CA 1
ATOM 831 C C . GLU A 1 103 ? 3.467 -11.093 13.359 1.00 58.09 103 GLU A C 1
ATOM 833 O O . GLU A 1 103 ? 2.343 -10.912 12.879 1.00 58.09 103 GLU A O 1
ATOM 838 N N . ASP A 1 104 ? 4.121 -12.254 13.220 1.00 52.62 104 ASP A N 1
ATOM 839 C CA . ASP A 1 104 ? 3.409 -13.439 12.744 1.00 52.62 104 ASP A CA 1
ATOM 840 C C . ASP A 1 104 ? 2.208 -13.676 13.668 1.00 52.62 104 ASP A C 1
ATOM 842 O O . ASP A 1 104 ? 2.285 -13.390 14.861 1.00 52.62 104 ASP A O 1
ATOM 846 N N . GLY A 1 105 ? 1.066 -14.062 13.097 1.00 50.44 105 GLY A N 1
ATOM 847 C CA . GLY A 1 105 ? -0.249 -14.036 13.747 1.00 50.44 105 GLY A CA 1
ATOM 848 C C . GLY A 1 105 ? -0.446 -15.020 14.908 1.00 50.44 105 GLY A C 1
ATOM 849 O O . GLY A 1 105 ? -1.476 -15.681 14.957 1.00 50.44 105 GLY A O 1
ATOM 850 N N . SER A 1 106 ? 0.515 -15.127 15.825 1.00 39.88 106 SER A N 1
ATOM 851 C CA . SER A 1 106 ? 0.512 -16.033 16.971 1.00 39.88 106 SER A CA 1
ATOM 852 C C . SER A 1 106 ? 0.345 -15.329 18.323 1.00 39.88 106 SER A C 1
ATOM 854 O O . SER A 1 106 ? 0.166 -16.023 19.319 1.00 39.88 106 SER A O 1
ATOM 856 N N . THR A 1 107 ? 0.366 -13.992 18.410 1.00 38.81 107 THR A N 1
ATOM 857 C CA . THR A 1 107 ? 0.170 -13.304 19.701 1.00 38.81 107 THR A CA 1
ATOM 858 C C . THR A 1 107 ? -0.778 -12.119 19.583 1.00 38.81 107 THR A C 1
ATOM 860 O O . THR A 1 107 ? -0.504 -11.137 18.899 1.00 38.81 107 THR A O 1
ATOM 863 N N . SER A 1 108 ? -1.897 -12.222 20.296 1.00 41.72 108 SER A N 1
ATOM 864 C CA . SER A 1 108 ? -2.832 -11.146 20.603 1.00 41.72 108 SER A CA 1
ATOM 865 C C . SER A 1 108 ? -2.079 -9.957 21.208 1.00 41.72 108 SER A C 1
ATOM 867 O O . SER A 1 108 ? -1.641 -10.007 22.358 1.00 41.72 108 SER A O 1
ATOM 869 N N . VAL A 1 109 ? -1.898 -8.880 20.444 1.00 37.56 109 VAL A N 1
ATOM 870 C CA . VAL A 1 109 ? -1.268 -7.664 20.966 1.00 37.56 109 VAL A CA 1
ATOM 871 C C . VAL A 1 109 ? -2.337 -6.833 21.663 1.00 37.56 109 VAL A C 1
ATOM 873 O O . VAL A 1 109 ? -3.149 -6.160 21.033 1.00 37.56 109 VAL A O 1
ATOM 876 N N . HIS A 1 110 ? -2.310 -6.893 22.991 1.00 31.20 110 HIS A N 1
ATOM 877 C CA . HIS A 1 110 ? -2.953 -5.943 23.885 1.00 31.20 110 HIS A CA 1
ATOM 878 C C . HIS A 1 110 ? -2.630 -4.500 23.458 1.00 31.20 110 HIS A C 1
ATOM 880 O O . HIS A 1 110 ? -1.479 -4.072 23.553 1.00 31.20 110 HIS A O 1
ATOM 886 N N . TYR A 1 111 ? -3.641 -3.732 23.056 1.00 29.64 111 TYR A N 1
ATOM 887 C CA . TYR A 1 111 ? -3.583 -2.273 23.101 1.00 29.64 111 TYR A CA 1
ATOM 888 C C . TYR A 1 111 ? -4.484 -1.796 24.239 1.00 29.64 111 TYR A C 1
ATOM 890 O O . TYR A 1 111 ? -5.692 -2.017 24.239 1.00 29.64 111 TYR A O 1
ATOM 898 N N . VAL A 1 112 ? -3.849 -1.203 25.249 1.00 30.23 112 VAL A N 1
ATOM 899 C CA . VAL A 1 112 ? -4.515 -0.470 26.328 1.00 30.23 112 VAL A CA 1
ATOM 900 C C . VAL A 1 112 ? -5.117 0.800 25.721 1.00 30.23 112 VAL A C 1
ATOM 902 O O . VAL A 1 112 ? -4.453 1.459 24.917 1.00 30.23 112 VAL A O 1
ATOM 905 N N . SER A 1 113 ? -6.374 1.066 26.087 1.00 39.25 113 SER A N 1
ATOM 906 C CA . SER A 1 113 ? -7.205 2.222 25.710 1.00 39.25 113 SER A CA 1
ATOM 907 C C . SER A 1 113 ? -6.528 3.572 25.907 1.00 39.25 113 SER A C 1
ATOM 909 O O . SER A 1 113 ? -5.882 3.719 26.972 1.00 39.25 113 SER A O 1
#

Mean predicted aligned error: 7.86 Å

Solvent-accessible surface area (backbone atoms only — not comparable to full-atom values): 6924 Å² total; per-residue (Å²): 77,50,45,70,57,54,53,56,53,51,67,37,94,86,45,42,72,68,54,53,52,48,54,29,61,78,66,70,52,58,73,47,79,78,78,56,70,70,26,57,55,50,15,51,57,51,45,54,54,49,55,54,54,46,71,75,57,78,66,87,68,86,82,82,56,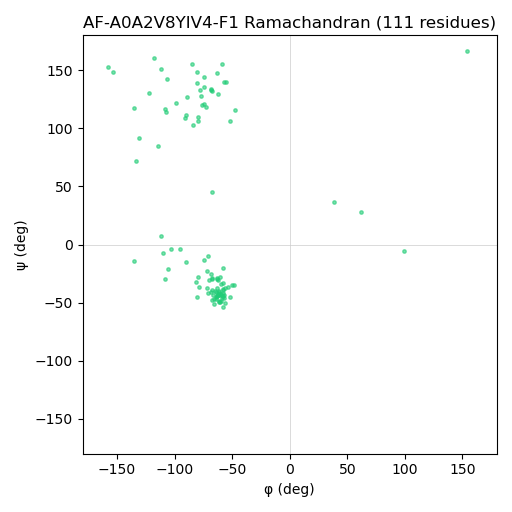70,63,65,33,41,54,53,22,34,29,65,72,77,38,88,48,37,80,31,88,56,34,69,69,47,48,78,75,38,85,88,48,50,57,42,72,58,70,76,97,82,68,91,77,85,75,83,132

pLDDT: mean 80.22, std 15.79, range [29.64, 97.81]

Foldseek 3Di:
DEPLVLVVQCPPPPDDPVNSVVVCVLVVNDYDDDDDPQLVVQLVVLVVVVVVVCVVPVDDDDDDDSSLSSLLSCQQPPNPAAEDCCQVVSCVRRPPHHYDYDDDPPDDDDDDD

Radius of gyration: 15.31 Å; Cα contacts (8 Å, |Δi|>4): 98; chains: 1; bounding box: 34×33×41 Å

Nearest PDB structures (foldseek):
  6a7v-assembly1_E  TM=6.039E-01  e=1.673E-01  Mycobacterium tuberculosis H37Rv